Protein AF-A0A7Y5G4G0-F1 (afdb_monomer)

Sequence (96 aa):
MKKTLLGIAAIAVIIFAGFLLLPQQGAVQSAVIPVSGMSCDNCADKITETLHELDGVESAEVSFTKSEASVKFNPAVTNEAAIIGAIEKLGYQTTT

pLDDT: mean 83.68, std 20.18, range [42.66, 98.12]

Structure (mmCIF, N/CA/C/O backbone):
data_AF-A0A7Y5G4G0-F1
#
_entry.id   AF-A0A7Y5G4G0-F1
#
loop_
_atom_site.group_PDB
_atom_site.id
_atom_site.type_symbol
_atom_site.label_atom_id
_atom_site.label_alt_id
_atom_site.label_comp_id
_atom_site.label_asym_id
_atom_site.label_entity_id
_atom_site.label_seq_id
_atom_site.pdbx_PDB_ins_code
_atom_site.Cartn_x
_atom_site.Cartn_y
_atom_site.Cartn_z
_atom_site.occupancy
_atom_site.B_iso_or_equiv
_atom_site.auth_seq_id
_atom_site.auth_comp_id
_atom_site.auth_asym_id
_atom_site.auth_atom_id
_atom_site.pdbx_PDB_model_num
ATOM 1 N N . MET A 1 1 ? 56.887 27.777 8.838 1.00 51.91 1 MET A N 1
ATOM 2 C CA . MET A 1 1 ? 55.696 28.486 8.311 1.00 51.91 1 MET A CA 1
ATOM 3 C C . MET A 1 1 ? 55.284 27.784 7.017 1.00 51.91 1 MET A C 1
ATOM 5 O O . MET A 1 1 ? 56.192 27.519 6.246 1.00 51.91 1 MET A O 1
ATOM 9 N N . LYS A 1 2 ? 53.997 27.449 6.794 1.00 48.97 2 LYS A N 1
ATOM 10 C CA . LYS A 1 2 ? 53.431 26.601 5.696 1.00 48.97 2 LYS A CA 1
ATOM 11 C C . LYS A 1 2 ? 53.148 25.106 6.010 1.00 48.97 2 LYS A C 1
ATOM 13 O O . LYS A 1 2 ? 53.316 24.266 5.137 1.00 48.97 2 LYS A O 1
ATOM 18 N N . LYS A 1 3 ? 52.693 24.744 7.222 1.00 50.03 3 LYS A N 1
ATOM 19 C CA . LYS A 1 3 ? 52.239 23.362 7.545 1.00 50.03 3 LYS A CA 1
ATOM 20 C C . LYS A 1 3 ? 50.746 23.216 7.908 1.00 50.03 3 LYS A C 1
ATOM 22 O O . LYS A 1 3 ? 50.337 22.138 8.305 1.00 50.03 3 LYS A O 1
ATOM 27 N N . THR A 1 4 ? 49.918 24.247 7.724 1.00 50.09 4 THR A N 1
ATOM 28 C CA . THR A 1 4 ? 48.519 24.227 8.220 1.00 50.09 4 THR A CA 1
ATOM 29 C C . THR A 1 4 ? 47.451 24.325 7.120 1.00 50.09 4 THR A C 1
ATOM 31 O O . THR A 1 4 ? 46.274 24.173 7.408 1.00 50.09 4 THR A O 1
ATOM 34 N N . LEU A 1 5 ? 47.818 24.533 5.849 1.00 51.06 5 LEU A N 1
ATOM 35 C CA . LEU A 1 5 ? 46.825 24.791 4.790 1.00 51.06 5 LEU A CA 1
ATOM 36 C C . LEU A 1 5 ? 46.362 23.547 4.009 1.00 51.06 5 LEU A C 1
ATOM 38 O O . LEU A 1 5 ? 45.334 23.604 3.347 1.00 51.06 5 LEU A O 1
ATOM 42 N N . LEU A 1 6 ? 47.083 22.421 4.085 1.00 50.44 6 LEU A N 1
ATOM 43 C CA . LEU A 1 6 ? 46.786 21.240 3.256 1.00 50.44 6 LEU A CA 1
ATOM 44 C C . LEU A 1 6 ? 45.754 20.279 3.888 1.00 50.44 6 LEU A C 1
ATOM 46 O O . LEU A 1 6 ? 45.175 19.462 3.184 1.00 50.44 6 LEU A O 1
ATOM 50 N N . GLY A 1 7 ? 45.475 20.392 5.195 1.00 42.66 7 GLY A N 1
ATOM 51 C CA . GLY A 1 7 ? 44.522 19.514 5.898 1.00 42.66 7 GLY A CA 1
ATOM 52 C C . GLY A 1 7 ? 43.047 19.913 5.758 1.00 42.66 7 GLY A C 1
ATOM 53 O O . GLY A 1 7 ? 42.170 19.060 5.792 1.00 42.66 7 GLY A O 1
ATOM 54 N N . ILE A 1 8 ? 42.762 21.200 5.551 1.00 51.12 8 ILE A N 1
ATOM 55 C CA . ILE A 1 8 ? 41.389 21.735 5.467 1.00 51.12 8 ILE A CA 1
ATOM 56 C C . ILE A 1 8 ? 40.737 21.475 4.102 1.00 51.12 8 ILE A C 1
ATOM 58 O O . ILE A 1 8 ? 39.531 21.252 4.032 1.00 51.12 8 ILE A O 1
ATOM 62 N N . ALA A 1 9 ? 41.528 21.424 3.024 1.00 48.09 9 ALA A N 1
ATOM 63 C CA . ALA A 1 9 ? 41.016 21.129 1.684 1.00 48.09 9 ALA A CA 1
ATOM 64 C C . ALA A 1 9 ? 40.545 19.669 1.540 1.00 48.09 9 ALA A C 1
ATOM 66 O O . ALA A 1 9 ? 39.532 19.416 0.896 1.00 48.09 9 ALA A O 1
ATOM 67 N N . ALA A 1 10 ? 41.224 18.709 2.180 1.00 51.25 10 ALA A N 1
ATOM 68 C CA . ALA A 1 10 ? 40.846 17.295 2.107 1.00 51.25 10 ALA A CA 1
ATOM 69 C C . ALA A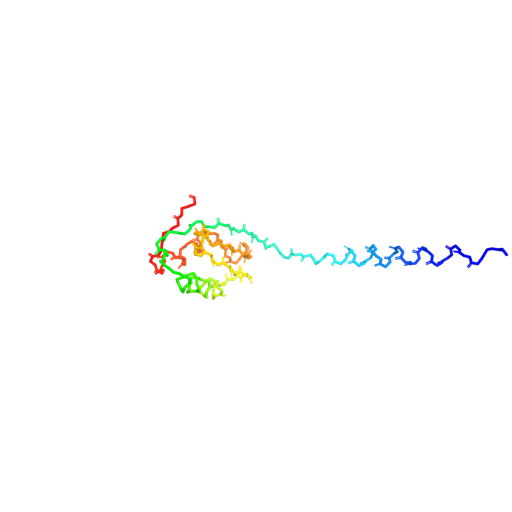 1 10 ? 39.539 16.984 2.864 1.00 51.25 10 ALA A C 1
ATOM 71 O O . ALA A 1 10 ? 38.749 16.159 2.416 1.00 51.25 10 ALA A O 1
ATOM 72 N N . ILE A 1 11 ? 39.275 17.678 3.978 1.00 53.16 11 ILE A N 1
ATOM 73 C CA . ILE A 1 11 ? 38.064 17.467 4.790 1.00 53.16 11 ILE A CA 1
ATOM 74 C C . ILE A 1 11 ? 36.819 18.016 4.074 1.00 53.16 11 ILE A C 1
ATOM 76 O O . ILE A 1 11 ? 35.769 17.377 4.098 1.00 53.16 11 ILE A O 1
ATOM 80 N N . ALA A 1 12 ? 36.939 19.141 3.358 1.00 49.66 12 ALA A N 1
ATOM 81 C CA . ALA A 1 12 ? 35.840 19.689 2.560 1.00 49.66 12 ALA A CA 1
ATOM 82 C C . ALA A 1 12 ? 35.452 18.775 1.381 1.00 49.66 12 ALA A C 1
ATOM 84 O O . ALA A 1 12 ? 34.268 18.631 1.084 1.00 49.66 12 ALA A O 1
ATOM 85 N N . VAL A 1 13 ? 36.423 18.101 0.752 1.00 50.16 13 VAL A N 1
ATOM 86 C CA . VAL A 1 13 ? 36.158 17.169 -0.358 1.00 50.16 13 VAL A CA 1
ATOM 87 C C . VAL A 1 13 ? 35.440 15.909 0.123 1.00 50.16 13 VAL A C 1
ATOM 89 O O . VAL A 1 13 ? 34.588 15.414 -0.597 1.00 50.16 13 VAL A O 1
ATOM 92 N N . ILE A 1 14 ? 35.696 15.414 1.337 1.00 52.81 14 ILE A N 1
ATOM 93 C CA . ILE A 1 14 ? 35.005 14.220 1.859 1.00 52.81 14 ILE A CA 1
ATOM 94 C C . ILE A 1 14 ? 33.535 14.527 2.188 1.00 52.81 14 ILE A C 1
ATOM 96 O O . ILE A 1 14 ? 32.662 13.702 1.922 1.00 52.81 14 ILE A O 1
ATOM 100 N N . ILE A 1 15 ? 33.238 15.733 2.682 1.00 54.06 15 ILE A N 1
ATOM 101 C CA . ILE A 1 15 ? 31.860 16.156 2.981 1.00 54.06 15 ILE A CA 1
ATOM 102 C C . ILE A 1 15 ? 31.082 16.454 1.683 1.00 54.06 15 ILE A C 1
ATOM 104 O O . ILE A 1 15 ? 29.893 16.157 1.602 1.00 54.06 15 ILE A O 1
ATOM 108 N N . PHE A 1 16 ? 31.750 16.951 0.633 1.00 48.31 16 PHE A N 1
ATOM 109 C CA . PHE A 1 16 ? 31.124 17.201 -0.675 1.00 48.31 16 PHE A CA 1
ATOM 110 C C . PHE A 1 16 ? 31.041 15.946 -1.567 1.00 48.31 16 PHE A C 1
ATOM 112 O O . PHE A 1 16 ? 30.074 15.783 -2.304 1.00 48.31 16 PHE A O 1
ATOM 119 N N . ALA A 1 17 ? 32.005 15.023 -1.477 1.00 48.16 17 ALA A N 1
ATOM 120 C CA . ALA A 1 17 ? 32.002 13.747 -2.199 1.00 48.16 17 ALA A CA 1
ATOM 121 C C . ALA A 1 17 ? 31.018 12.735 -1.590 1.00 48.16 17 ALA A C 1
ATOM 123 O O . ALA A 1 17 ? 30.409 11.965 -2.328 1.00 48.16 17 ALA A O 1
ATOM 124 N N . GLY A 1 18 ? 30.797 12.778 -0.269 1.00 45.97 18 GLY A N 1
ATOM 125 C CA . GLY A 1 18 ? 29.731 12.013 0.387 1.00 45.97 18 GLY A CA 1
ATOM 126 C C . GLY A 1 18 ? 28.324 12.457 -0.033 1.00 45.97 18 GLY A C 1
ATOM 127 O O . GLY A 1 18 ? 27.415 11.638 -0.082 1.00 45.97 18 GLY A O 1
ATOM 128 N N . PHE A 1 19 ? 28.161 13.729 -0.415 1.00 51.16 19 PHE A N 1
ATOM 129 C CA . PHE A 1 19 ? 26.917 14.277 -0.969 1.00 51.16 19 PHE A CA 1
ATOM 130 C C . PHE A 1 19 ? 26.771 14.036 -2.487 1.00 51.16 19 PHE A C 1
ATOM 132 O O . PHE A 1 19 ? 25.688 14.188 -3.042 1.00 51.16 19 PHE A O 1
ATOM 139 N N . LEU A 1 20 ? 27.852 13.637 -3.167 1.00 52.38 20 LEU A N 1
ATOM 140 C CA . LEU A 1 20 ? 27.896 13.349 -4.610 1.00 52.38 20 LEU A CA 1
ATOM 141 C C . LEU A 1 20 ? 27.530 11.894 -4.949 1.00 52.38 20 LEU A C 1
ATOM 143 O O . LEU A 1 20 ? 27.353 11.563 -6.117 1.00 52.38 20 LEU A O 1
ATOM 147 N N . LEU A 1 21 ? 27.356 11.045 -3.933 1.00 53.16 21 LEU A N 1
ATOM 148 C CA . LEU A 1 21 ? 26.706 9.737 -4.034 1.00 53.16 21 LEU A CA 1
ATOM 149 C C . LEU A 1 21 ? 25.205 9.864 -3.754 1.00 53.16 21 LEU A C 1
ATOM 151 O O . LEU A 1 21 ? 24.638 9.077 -2.999 1.00 53.16 21 LEU A O 1
ATOM 155 N N . LEU A 1 22 ? 24.539 10.859 -4.348 1.00 54.22 22 LEU A N 1
ATOM 156 C CA . LEU A 1 22 ? 23.091 10.764 -4.478 1.00 54.22 22 LEU A CA 1
ATOM 157 C C . LEU A 1 22 ? 22.825 9.494 -5.292 1.00 54.22 22 LEU A C 1
ATOM 159 O O . LEU A 1 22 ? 23.288 9.421 -6.439 1.00 54.22 22 LEU A O 1
ATOM 163 N N . PRO A 1 23 ? 22.147 8.475 -4.726 1.00 54.50 23 PRO A N 1
ATOM 164 C CA . PRO A 1 23 ? 21.730 7.347 -5.529 1.00 54.50 23 PRO A CA 1
ATOM 165 C C . PRO A 1 23 ? 20.915 7.944 -6.671 1.00 54.50 23 PRO A C 1
ATOM 167 O O . PRO A 1 23 ? 20.042 8.783 -6.447 1.00 54.50 23 PRO A O 1
ATOM 170 N N . GLN A 1 24 ? 21.259 7.578 -7.903 1.00 55.19 24 GLN A N 1
ATOM 171 C CA . GLN A 1 24 ? 20.385 7.788 -9.047 1.00 55.19 24 GLN A CA 1
ATOM 172 C C . GLN A 1 24 ? 19.129 6.971 -8.739 1.00 55.19 24 GLN A C 1
ATOM 174 O O . GLN A 1 24 ? 19.071 5.779 -9.033 1.00 55.19 24 GLN A O 1
ATOM 179 N N . GLN A 1 25 ? 18.196 7.587 -8.011 1.00 55.06 25 GLN A N 1
ATOM 180 C CA . GLN A 1 25 ? 16.913 7.010 -7.658 1.00 55.06 25 GLN A CA 1
ATOM 181 C C . GLN A 1 25 ? 16.273 6.659 -8.996 1.00 55.06 25 GLN A C 1
ATOM 183 O O . GLN A 1 25 ? 15.972 7.549 -9.795 1.00 55.06 25 GLN A O 1
ATOM 188 N N . GLY A 1 26 ? 16.141 5.357 -9.277 1.00 65.56 26 GLY A N 1
ATOM 189 C CA . GLY A 1 26 ? 15.245 4.897 -10.333 1.00 65.56 26 GLY A CA 1
ATOM 190 C C . GLY A 1 26 ? 13.915 5.618 -10.148 1.00 65.56 26 GLY A C 1
ATOM 191 O O . GLY A 1 26 ? 13.585 5.971 -9.021 1.00 65.56 26 GLY A O 1
ATOM 192 N N . ALA A 1 27 ? 13.214 5.946 -11.233 1.00 79.19 27 ALA A N 1
ATOM 193 C CA . ALA A 1 27 ? 12.006 6.760 -11.148 1.00 79.19 27 ALA A CA 1
ATOM 194 C C . ALA A 1 27 ? 11.053 6.154 -10.103 1.00 79.19 27 ALA A C 1
ATOM 196 O O . ALA A 1 27 ? 10.450 5.120 -10.346 1.00 79.19 27 ALA A O 1
ATOM 197 N N . VAL A 1 28 ? 10.976 6.756 -8.922 1.00 89.62 28 VAL A N 1
ATOM 198 C CA . VAL A 1 28 ? 10.079 6.360 -7.842 1.00 89.62 28 VAL A CA 1
ATOM 199 C C . VAL A 1 28 ? 9.157 7.543 -7.666 1.00 89.62 28 VAL A C 1
ATOM 201 O O . VAL A 1 28 ? 9.601 8.666 -7.420 1.00 89.62 28 VAL A O 1
ATOM 204 N N . GLN A 1 29 ? 7.873 7.302 -7.875 1.00 95.12 29 GLN A N 1
ATOM 205 C CA . GLN A 1 29 ? 6.828 8.285 -7.648 1.00 95.12 29 GLN A CA 1
ATOM 206 C C . GLN A 1 29 ? 6.214 8.071 -6.274 1.00 95.12 29 GLN A C 1
ATOM 208 O O . GLN A 1 29 ? 6.310 6.991 -5.696 1.00 95.12 29 GLN A O 1
ATOM 213 N N . SER A 1 30 ? 5.618 9.128 -5.734 1.00 96.06 30 SER A N 1
ATOM 214 C CA . SER A 1 30 ? 4.885 9.088 -4.473 1.00 96.06 30 SER A CA 1
ATOM 215 C C . SER A 1 30 ? 3.456 9.544 -4.716 1.00 96.06 30 SER A C 1
ATOM 217 O O . SER A 1 30 ? 3.251 10.555 -5.386 1.00 96.06 30 SER A O 1
ATOM 219 N N . ALA A 1 31 ? 2.495 8.821 -4.156 1.00 96.50 31 ALA A N 1
ATOM 220 C CA . ALA A 1 31 ? 1.087 9.187 -4.166 1.00 96.50 31 ALA A CA 1
ATOM 221 C C . ALA A 1 31 ? 0.535 9.145 -2.739 1.00 96.50 31 ALA A C 1
ATOM 223 O O . ALA A 1 31 ? 0.944 8.308 -1.930 1.00 96.50 31 ALA A O 1
ATOM 224 N N . VAL A 1 32 ? -0.389 10.058 -2.447 1.00 97.69 32 VAL A N 1
ATOM 225 C CA . VAL A 1 32 ? -1.189 10.053 -1.221 1.00 97.69 32 VAL A CA 1
ATOM 226 C C . VAL A 1 32 ? -2.639 9.906 -1.645 1.00 97.69 32 VAL A C 1
ATOM 228 O O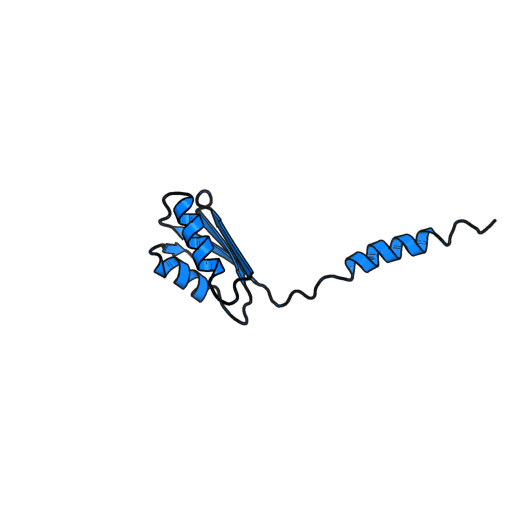 . VAL A 1 32 ? -3.169 10.769 -2.338 1.00 97.69 32 VAL A O 1
ATOM 231 N N . ILE A 1 33 ? -3.254 8.798 -1.252 1.00 97.88 33 ILE A N 1
ATOM 232 C CA . ILE A 1 33 ? -4.592 8.404 -1.680 1.00 97.88 33 ILE A CA 1
ATOM 233 C C . ILE A 1 33 ? -5.512 8.477 -0.460 1.00 97.88 33 ILE A C 1
ATOM 235 O O . ILE A 1 33 ? -5.311 7.711 0.485 1.00 97.88 33 ILE A O 1
ATOM 239 N N . PRO A 1 34 ? -6.518 9.363 -0.437 1.00 97.81 34 PRO A N 1
ATOM 240 C CA . PRO A 1 34 ? -7.533 9.368 0.611 1.00 97.81 34 PRO A CA 1
ATOM 241 C C . PRO A 1 34 ? -8.332 8.062 0.592 1.00 97.81 34 PRO A C 1
ATOM 243 O O . PRO A 1 34 ? -8.813 7.652 -0.465 1.00 97.81 34 PRO A O 1
ATOM 246 N N . VAL A 1 35 ? -8.512 7.428 1.752 1.00 97.38 35 VAL A N 1
ATOM 247 C CA . VAL A 1 35 ? -9.212 6.143 1.897 1.00 97.38 35 VAL A CA 1
ATOM 248 C C . VAL A 1 35 ? -10.356 6.267 2.899 1.00 97.38 35 VAL A C 1
ATOM 250 O O . VAL A 1 35 ? -10.169 6.644 4.054 1.00 97.38 35 VAL A O 1
ATOM 253 N N . SER A 1 36 ? -11.551 5.886 2.463 1.00 96.12 36 SER A N 1
ATOM 254 C CA . SER A 1 36 ? -12.781 5.839 3.249 1.00 96.12 36 SER A CA 1
ATOM 255 C C . SER A 1 36 ? -13.212 4.400 3.538 1.00 96.12 36 SER A C 1
ATOM 257 O O . SER A 1 36 ? -12.937 3.473 2.774 1.00 96.12 36 SER A O 1
ATOM 259 N N . GLY A 1 37 ? -13.933 4.217 4.647 1.00 94.19 37 GLY A N 1
ATOM 260 C CA . GLY A 1 37 ? -14.475 2.918 5.065 1.00 94.19 37 GLY A CA 1
ATOM 261 C C . GLY A 1 37 ? -13.583 2.112 6.016 1.00 94.19 37 GLY A C 1
ATOM 262 O O . GLY A 1 37 ? -13.959 1.008 6.403 1.00 94.19 37 GLY A O 1
ATOM 263 N N . MET A 1 38 ? -12.431 2.646 6.434 1.00 95.62 38 MET A N 1
ATOM 264 C CA . MET A 1 38 ? -11.658 2.073 7.541 1.00 95.62 38 MET A CA 1
ATOM 265 C C . MET A 1 38 ? -12.366 2.325 8.878 1.00 95.62 38 MET A C 1
ATOM 267 O O . MET A 1 38 ? -12.905 3.408 9.101 1.00 95.62 38 MET A O 1
AT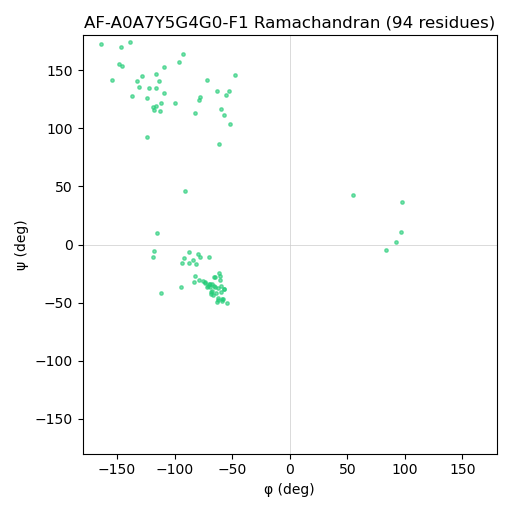OM 271 N N . SER A 1 39 ? -12.334 1.344 9.783 1.00 93.69 39 SER A N 1
ATOM 272 C CA . SER A 1 39 ? -12.929 1.461 11.126 1.00 93.69 39 SER A CA 1
ATOM 273 C C . SER A 1 39 ? -11.927 1.319 12.275 1.00 93.69 39 SER A C 1
ATOM 275 O O . SER A 1 39 ? -12.297 1.559 13.422 1.00 93.69 39 SER A O 1
ATOM 277 N N . CYS A 1 40 ? -10.692 0.890 11.999 1.00 92.56 40 CYS A N 1
ATOM 278 C CA . CYS A 1 40 ? -9.618 0.740 12.984 1.00 92.56 40 CYS A CA 1
ATOM 279 C C . CYS A 1 40 ? -8.242 0.610 12.308 1.00 92.5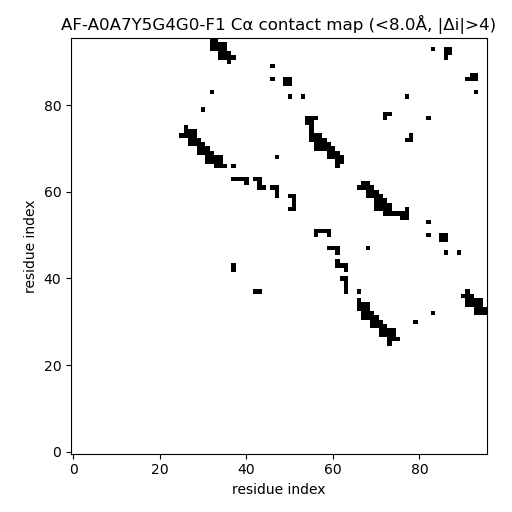6 40 CYS A C 1
ATOM 281 O O . CYS A 1 40 ? -8.159 0.428 11.091 1.00 92.56 40 CYS A O 1
ATOM 283 N N . ASP A 1 41 ? -7.173 0.630 13.110 1.00 94.12 41 ASP A N 1
ATOM 284 C CA . ASP A 1 41 ? -5.790 0.461 12.639 1.00 94.12 41 ASP A CA 1
ATOM 285 C C . ASP A 1 41 ? -5.558 -0.889 11.942 1.00 94.12 41 ASP A C 1
ATOM 287 O O . ASP A 1 41 ? -4.907 -0.932 10.907 1.00 94.12 41 ASP A O 1
ATOM 291 N N . ASN A 1 42 ? -6.201 -1.977 12.386 1.00 96.06 42 ASN A N 1
ATOM 292 C CA . ASN A 1 42 ? -6.107 -3.268 11.690 1.00 96.06 42 ASN A CA 1
ATOM 293 C C . ASN A 1 42 ? -6.630 -3.223 10.240 1.00 96.06 42 ASN A C 1
ATOM 295 O O . ASN A 1 42 ? -6.201 -4.023 9.410 1.00 96.06 42 ASN A O 1
ATOM 299 N N . CYS A 1 43 ? -7.568 -2.323 9.911 1.00 95.69 43 CYS A N 1
ATOM 300 C CA . CYS A 1 43 ? -7.961 -2.107 8.516 1.00 95.69 43 CYS A CA 1
ATOM 301 C C . CYS A 1 43 ? -6.829 -1.448 7.721 1.00 95.69 43 CYS A C 1
ATOM 303 O O . CYS A 1 43 ? -6.586 -1.842 6.583 1.00 95.69 43 CYS A O 1
ATOM 305 N N . ALA A 1 44 ? -6.135 -0.479 8.323 1.00 96.88 44 ALA A N 1
ATOM 306 C CA . ALA A 1 44 ? -4.984 0.176 7.713 1.00 96.88 44 ALA A CA 1
ATOM 307 C C . ALA A 1 44 ? -3.824 -0.813 7.496 1.00 96.88 44 ALA A C 1
ATOM 309 O O . ALA A 1 44 ? -3.247 -0.838 6.407 1.00 96.88 44 ALA A O 1
ATOM 310 N N . ASP A 1 45 ? -3.550 -1.690 8.465 1.00 97.62 45 ASP A N 1
ATOM 311 C CA . ASP A 1 45 ? -2.529 -2.740 8.341 1.00 97.62 45 ASP A CA 1
ATOM 312 C C . ASP A 1 45 ? -2.832 -3.670 7.161 1.00 97.62 45 ASP A C 1
ATOM 314 O O . ASP A 1 45 ? -1.978 -3.893 6.306 1.00 97.62 45 ASP A O 1
ATOM 318 N N . LYS A 1 46 ? -4.085 -4.129 7.038 1.00 97.62 46 LYS A N 1
ATOM 319 C CA . LYS A 1 46 ? -4.508 -5.004 5.935 1.00 97.62 46 LYS A CA 1
ATOM 320 C C . LYS A 1 46 ? -4.321 -4.355 4.559 1.00 97.62 46 LYS A C 1
ATOM 322 O O . LYS A 1 46 ? -3.919 -5.025 3.605 1.00 97.62 46 LYS A O 1
ATOM 327 N N . ILE A 1 47 ? -4.634 -3.063 4.437 1.00 97.94 47 ILE A N 1
ATOM 328 C CA . ILE A 1 47 ? -4.408 -2.321 3.190 1.00 97.94 47 ILE A CA 1
ATOM 329 C C . ILE A 1 47 ? -2.901 -2.201 2.929 1.00 97.94 47 ILE A C 1
ATOM 331 O O . ILE A 1 47 ? -2.466 -2.441 1.807 1.00 97.94 47 ILE A O 1
ATOM 335 N N . THR A 1 48 ? -2.106 -1.895 3.956 1.00 98.06 48 THR A N 1
ATOM 336 C CA . THR A 1 48 ? -0.642 -1.780 3.856 1.00 98.06 48 THR A CA 1
ATOM 337 C C . THR A 1 48 ? -0.004 -3.078 3.359 1.00 98.06 48 THR A C 1
ATOM 339 O O . THR A 1 48 ? 0.765 -3.048 2.400 1.00 98.06 48 THR A O 1
ATOM 342 N N . GLU A 1 49 ? -0.366 -4.221 3.949 1.00 97.81 49 GLU A N 1
ATOM 343 C CA . GLU A 1 49 ? 0.104 -5.548 3.528 1.00 97.81 49 GLU A CA 1
ATOM 344 C C . GLU A 1 49 ? -0.248 -5.827 2.062 1.00 97.81 49 GLU A C 1
ATOM 346 O O . GLU A 1 49 ? 0.621 -6.190 1.273 1.00 97.81 49 GLU A O 1
ATOM 351 N N . THR A 1 50 ? -1.495 -5.556 1.668 1.00 97.81 50 THR A N 1
ATOM 352 C CA . THR A 1 50 ? -1.952 -5.757 0.282 1.00 97.81 50 THR A CA 1
ATOM 353 C C . THR A 1 50 ? -1.180 -4.880 -0.710 1.00 97.81 50 THR A C 1
ATOM 355 O O . THR A 1 50 ? -0.880 -5.310 -1.821 1.00 97.81 50 THR A O 1
ATOM 358 N N . LEU A 1 51 ? -0.850 -3.643 -0.330 1.00 97.75 51 LEU A N 1
ATOM 359 C CA . LEU A 1 51 ? -0.079 -2.734 -1.178 1.00 97.75 51 LEU A CA 1
ATOM 360 C C . LEU A 1 51 ? 1.400 -3.122 -1.260 1.00 97.75 51 LEU A C 1
ATOM 362 O O . LEU A 1 51 ? 1.999 -2.941 -2.314 1.00 97.75 51 LEU A O 1
ATOM 366 N N . HIS A 1 52 ? 1.983 -3.681 -0.198 1.00 96.69 52 HIS A N 1
ATOM 367 C CA . HIS A 1 52 ? 3.346 -4.221 -0.233 1.00 96.69 52 HIS A CA 1
ATOM 368 C C . HIS A 1 52 ? 3.489 -5.442 -1.148 1.00 96.69 52 HIS A C 1
ATOM 370 O O . HIS A 1 52 ? 4.567 -5.670 -1.690 1.00 96.69 52 HIS A O 1
ATOM 376 N N . GLU A 1 53 ? 2.419 -6.214 -1.335 1.00 96.69 53 GLU A N 1
ATOM 377 C CA . GLU A 1 53 ? 2.392 -7.344 -2.27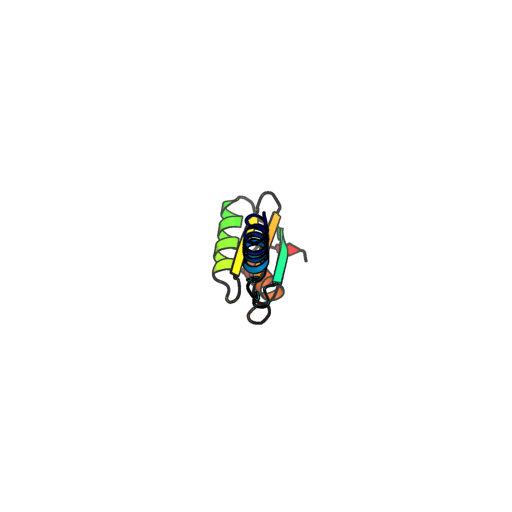1 1.00 96.69 53 GLU A CA 1
ATOM 378 C C . GLU A 1 53 ? 2.221 -6.912 -3.738 1.00 96.69 53 GLU A C 1
ATOM 380 O O . GLU A 1 53 ? 2.364 -7.736 -4.643 1.00 96.69 53 GLU A O 1
ATOM 385 N N . LEU A 1 54 ? 1.908 -5.638 -4.000 1.00 97.06 54 LEU A N 1
ATOM 386 C CA . LEU A 1 54 ? 1.696 -5.141 -5.353 1.00 97.06 54 LEU A CA 1
ATOM 387 C C . LEU A 1 54 ? 3.035 -4.889 -6.059 1.00 97.06 54 LEU A C 1
ATOM 389 O O . LEU A 1 54 ? 3.858 -4.088 -5.613 1.00 97.06 54 LEU A O 1
ATOM 393 N N . ASP A 1 55 ? 3.218 -5.521 -7.219 1.00 96.44 55 ASP A N 1
ATOM 394 C CA . ASP A 1 55 ? 4.418 -5.343 -8.034 1.00 96.44 55 ASP A CA 1
ATOM 395 C C . ASP A 1 55 ? 4.697 -3.864 -8.326 1.00 96.44 55 ASP A C 1
ATOM 397 O O . ASP A 1 55 ? 3.827 -3.098 -8.748 1.00 96.44 55 ASP A O 1
ATOM 401 N N . GLY A 1 56 ? 5.951 -3.464 -8.125 1.00 95.19 56 GLY A N 1
ATOM 402 C CA . GLY A 1 56 ? 6.394 -2.093 -8.346 1.00 95.19 56 GLY A CA 1
ATOM 403 C C . GLY A 1 56 ? 6.134 -1.139 -7.183 1.00 95.19 56 GLY A C 1
ATOM 404 O O . GLY A 1 56 ? 6.602 -0.005 -7.269 1.00 95.19 56 GLY A O 1
ATOM 405 N N . VAL A 1 57 ? 5.459 -1.554 -6.107 1.00 97.00 57 VAL A N 1
ATOM 406 C CA . VAL A 1 57 ? 5.418 -0.785 -4.855 1.00 97.00 57 VAL A CA 1
ATOM 407 C C . VAL A 1 57 ? 6.723 -0.998 -4.088 1.00 97.00 57 VAL A C 1
ATOM 409 O O . VAL A 1 57 ? 7.147 -2.122 -3.847 1.00 97.00 57 VAL A O 1
ATOM 412 N N . GLU A 1 58 ? 7.381 0.099 -3.722 1.00 96.19 58 GLU A N 1
ATOM 413 C CA . GLU A 1 58 ? 8.617 0.084 -2.930 1.00 96.19 58 GLU A CA 1
ATOM 414 C C . GLU A 1 58 ? 8.326 0.244 -1.434 1.00 96.19 58 GLU A C 1
ATOM 416 O O . GLU A 1 58 ? 8.983 -0.369 -0.596 1.00 96.19 58 GLU A O 1
ATOM 421 N N . SER A 1 59 ? 7.332 1.065 -1.092 1.00 96.88 59 SER A N 1
ATOM 422 C CA . SER A 1 59 ? 6.869 1.235 0.286 1.00 96.88 59 SER A CA 1
ATOM 423 C C . SER A 1 59 ? 5.420 1.697 0.313 1.00 96.88 59 SER A C 1
ATOM 425 O O . SER A 1 59 ? 5.053 2.572 -0.477 1.00 96.88 59 SER A O 1
ATOM 427 N N . ALA A 1 60 ? 4.634 1.201 1.261 1.00 97.50 60 ALA A N 1
ATOM 428 C CA . ALA A 1 60 ? 3.295 1.691 1.546 1.00 97.50 60 ALA A CA 1
ATOM 429 C C . ALA A 1 60 ? 3.121 1.908 3.053 1.00 97.50 60 ALA A C 1
ATOM 431 O O . ALA A 1 60 ? 3.587 1.120 3.870 1.00 97.50 60 ALA A O 1
ATOM 432 N N . GLU A 1 61 ? 2.430 2.980 3.420 1.00 97.62 61 GLU A N 1
ATOM 433 C CA . GLU A 1 61 ? 2.005 3.250 4.790 1.00 97.62 61 GLU A CA 1
ATOM 434 C C . GLU A 1 61 ? 0.565 3.748 4.760 1.00 97.62 61 GLU A C 1
ATOM 436 O O . GLU A 1 61 ? 0.241 4.691 4.035 1.00 97.62 61 GLU A O 1
ATOM 441 N N . VAL A 1 62 ? -0.310 3.137 5.553 1.00 97.81 62 VAL A N 1
ATOM 442 C CA . VAL A 1 62 ? -1.713 3.546 5.650 1.00 97.81 62 VAL A CA 1
ATOM 443 C C . VAL A 1 62 ? -1.993 4.029 7.060 1.00 97.81 62 VAL A C 1
ATOM 445 O O . VAL A 1 62 ? -1.594 3.404 8.040 1.00 97.81 62 VAL A O 1
ATOM 448 N N . SER A 1 63 ? -2.688 5.158 7.177 1.00 96.19 63 SER A N 1
ATOM 449 C CA . SER A 1 63 ? -3.045 5.738 8.467 1.00 96.19 63 SER A CA 1
ATOM 450 C C . SER A 1 63 ? -4.555 5.813 8.617 1.00 96.19 63 SER A C 1
ATOM 452 O O . SER A 1 63 ? -5.221 6.553 7.891 1.00 96.19 63 SER A O 1
ATOM 454 N N . PHE A 1 64 ? -5.096 5.113 9.617 1.00 95.00 64 PHE A N 1
ATOM 455 C CA . PHE A 1 64 ? -6.501 5.251 9.999 1.00 95.00 64 PHE A CA 1
ATOM 456 C C . PHE A 1 64 ? -6.807 6.679 10.478 1.00 95.00 64 PHE A C 1
ATOM 458 O O . PHE A 1 64 ? -7.732 7.315 9.975 1.00 95.00 64 PHE A O 1
ATOM 465 N N . THR A 1 65 ? -5.967 7.229 11.363 1.00 95.50 65 THR A N 1
ATOM 466 C CA . THR A 1 65 ? -6.120 8.588 11.914 1.00 95.50 65 THR A CA 1
ATOM 467 C C . THR A 1 65 ? -6.160 9.673 10.840 1.00 95.50 65 THR A C 1
ATOM 469 O O . THR A 1 65 ? -6.912 10.636 10.979 1.00 95.50 65 THR A O 1
ATOM 472 N N . LYS A 1 66 ? -5.359 9.538 9.775 1.00 96.00 66 LYS A N 1
ATOM 473 C CA . LYS A 1 66 ? -5.352 10.492 8.654 1.00 96.00 66 LYS A CA 1
ATOM 474 C C . LYS A 1 66 ? -6.308 10.117 7.520 1.00 96.00 66 LYS A C 1
ATOM 476 O O . LYS A 1 66 ? -6.555 10.947 6.657 1.00 96.00 66 LYS A O 1
ATOM 481 N N . SER A 1 67 ? -6.853 8.900 7.533 1.00 96.31 67 SER A N 1
ATOM 482 C CA . SER A 1 67 ? -7.715 8.367 6.470 1.00 96.31 67 SER A CA 1
ATOM 483 C C . SER A 1 67 ? -7.059 8.428 5.083 1.00 96.31 67 SER A C 1
ATOM 485 O O . SER A 1 67 ? -7.692 8.796 4.097 1.00 96.31 67 SER A O 1
ATOM 487 N N . GLU A 1 68 ? -5.775 8.074 4.999 1.00 97.12 68 GLU A N 1
ATOM 488 C CA . GLU A 1 68 ? -4.999 8.124 3.754 1.00 97.12 68 GLU A CA 1
ATOM 489 C C . GLU A 1 68 ? -3.967 6.990 3.667 1.00 97.12 68 GLU A C 1
ATOM 491 O O . GLU A 1 68 ? -3.481 6.488 4.686 1.00 97.12 68 GLU A O 1
ATOM 496 N N . ALA A 1 69 ? -3.619 6.618 2.437 1.00 97.81 69 ALA A N 1
ATOM 497 C CA . ALA A 1 69 ? -2.538 5.707 2.088 1.00 97.81 69 ALA A CA 1
ATOM 498 C C . ALA A 1 69 ? -1.420 6.483 1.378 1.00 97.81 69 ALA A C 1
ATOM 500 O O . ALA A 1 69 ? -1.649 7.095 0.337 1.00 97.81 69 ALA A O 1
ATOM 501 N N . SER A 1 70 ? -0.211 6.453 1.929 1.00 98.06 70 SER A N 1
ATOM 502 C CA . SER A 1 70 ? 1.000 7.005 1.317 1.00 98.06 70 SER A CA 1
ATOM 503 C C . SER A 1 70 ? 1.797 5.882 0.665 1.00 98.06 70 SER A C 1
ATOM 505 O O . SER A 1 70 ? 2.194 4.934 1.340 1.00 98.06 70 SER A O 1
ATOM 507 N N . VAL A 1 71 ? 2.047 5.977 -0.640 1.00 97.88 71 VAL A N 1
ATOM 508 C CA . VAL A 1 71 ? 2.680 4.898 -1.412 1.00 97.88 71 VAL A CA 1
ATOM 509 C C . VAL A 1 71 ? 3.821 5.447 -2.252 1.00 97.88 71 VAL A C 1
ATOM 511 O O . VAL A 1 71 ? 3.673 6.475 -2.911 1.00 97.88 71 VAL A O 1
ATOM 514 N N . LYS A 1 72 ? 4.952 4.739 -2.257 1.00 97.44 72 LYS A N 1
ATOM 515 C CA . LYS A 1 72 ? 6.053 4.939 -3.200 1.00 97.44 72 LYS A CA 1
ATOM 516 C C . LYS A 1 72 ? 6.110 3.776 -4.167 1.00 97.44 72 LYS A C 1
ATOM 518 O O . LYS A 1 72 ? 6.098 2.623 -3.739 1.00 97.44 72 LYS A O 1
ATOM 523 N N . PHE A 1 73 ? 6.176 4.073 -5.457 1.00 97.06 73 PHE A N 1
ATOM 524 C CA . PHE A 1 73 ? 6.119 3.049 -6.489 1.00 97.06 73 PHE A CA 1
ATOM 525 C C . PHE A 1 73 ? 6.928 3.415 -7.731 1.00 97.06 73 PHE A C 1
ATOM 527 O O . PHE A 1 73 ? 7.148 4.587 -8.041 1.00 97.06 73 PHE A O 1
ATOM 534 N N . ASN A 1 74 ? 7.345 2.396 -8.473 1.00 96.25 74 ASN A N 1
ATOM 535 C CA . ASN A 1 74 ? 7.979 2.535 -9.772 1.00 96.25 74 ASN A CA 1
ATOM 536 C C . ASN A 1 74 ? 6.899 2.712 -10.863 1.00 96.25 74 ASN A C 1
ATOM 538 O O . ASN A 1 74 ? 6.173 1.754 -11.155 1.00 96.25 74 ASN A O 1
ATOM 542 N N . PRO A 1 75 ? 6.810 3.885 -11.520 1.00 95.38 75 PRO A N 1
ATOM 543 C CA . PRO A 1 75 ? 5.795 4.178 -12.526 1.00 95.38 75 PRO A CA 1
ATOM 544 C C . PRO A 1 75 ? 5.982 3.387 -13.830 1.00 95.38 75 PRO A C 1
ATOM 546 O O . PRO A 1 75 ? 5.111 3.419 -14.695 1.00 95.38 75 PRO A O 1
ATOM 549 N N . ALA A 1 76 ? 7.117 2.700 -14.010 1.00 95.31 76 ALA A N 1
ATOM 550 C CA . ALA A 1 76 ? 7.327 1.792 -15.135 1.00 95.31 76 ALA A CA 1
ATOM 551 C C . ALA A 1 76 ? 6.689 0.408 -14.913 1.00 95.31 76 ALA A C 1
ATOM 553 O O . ALA A 1 76 ? 6.546 -0.347 -15.872 1.00 95.31 76 ALA A O 1
ATOM 554 N N . VAL A 1 77 ? 6.334 0.066 -13.667 1.00 96.00 77 VAL A N 1
ATOM 555 C CA . VAL A 1 77 ? 5.785 -1.248 -13.284 1.00 96.00 77 VAL A CA 1
ATOM 556 C C . VAL A 1 77 ? 4.322 -1.136 -12.863 1.00 96.00 77 VAL A C 1
ATOM 558 O O . VAL A 1 77 ? 3.506 -1.965 -13.255 1.00 96.00 77 VAL A O 1
ATOM 561 N N . THR A 1 78 ? 3.977 -0.095 -12.104 1.00 97.06 78 THR A N 1
ATOM 562 C CA . THR A 1 78 ? 2.617 0.140 -11.606 1.00 97.06 78 THR A CA 1
ATOM 563 C C . THR A 1 78 ? 2.242 1.618 -11.690 1.00 97.06 78 THR A C 1
ATOM 565 O O . THR A 1 78 ? 3.051 2.457 -12.080 1.00 97.06 78 THR A O 1
ATOM 568 N N . ASN A 1 79 ? 0.995 1.950 -11.377 1.00 96.50 79 ASN A N 1
ATOM 569 C CA . ASN A 1 79 ? 0.497 3.321 -11.375 1.00 96.50 79 ASN A CA 1
ATOM 570 C C . ASN A 1 79 ? -0.552 3.530 -10.277 1.00 96.50 79 ASN A C 1
ATOM 572 O O . ASN A 1 79 ? -1.035 2.579 -9.663 1.00 96.50 79 ASN A O 1
ATOM 576 N N . GLU A 1 80 ? -0.924 4.789 -10.057 1.00 96.81 80 GLU A N 1
ATOM 577 C CA . GLU A 1 80 ? -1.891 5.169 -9.026 1.00 96.81 80 GLU A CA 1
ATOM 578 C C . GLU A 1 80 ? -3.249 4.469 -9.195 1.00 96.81 80 GLU A C 1
ATOM 580 O O . GLU A 1 80 ? -3.817 3.998 -8.216 1.00 96.81 80 GLU A O 1
ATOM 585 N N . ALA A 1 81 ? -3.737 4.293 -10.428 1.00 97.19 81 ALA A N 1
ATOM 586 C CA . ALA A 1 81 ? -5.005 3.607 -10.682 1.00 97.19 81 ALA A CA 1
ATOM 587 C C . ALA A 1 81 ? -4.967 2.118 -10.287 1.00 97.19 81 ALA A C 1
ATOM 589 O O . ALA A 1 81 ? -5.953 1.586 -9.779 1.00 97.19 81 ALA A O 1
ATOM 590 N N . ALA A 1 82 ? -3.836 1.436 -10.488 1.00 97.69 82 ALA A N 1
ATOM 591 C CA . ALA A 1 82 ? -3.655 0.054 -10.047 1.00 97.69 82 ALA A CA 1
ATOM 592 C C . ALA A 1 82 ? -3.624 -0.053 -8.513 1.00 97.69 82 ALA A C 1
ATOM 594 O O . ALA A 1 82 ? -4.228 -0.969 -7.952 1.00 97.69 82 ALA A O 1
ATOM 595 N N . ILE A 1 83 ? -2.970 0.905 -7.849 1.00 98.06 83 ILE A N 1
ATOM 596 C CA . ILE A 1 83 ? -2.913 1.015 -6.385 1.00 98.06 83 ILE A CA 1
ATOM 597 C C . ILE A 1 83 ? -4.319 1.258 -5.816 1.00 98.06 83 ILE A C 1
ATOM 599 O O . ILE A 1 83 ? -4.758 0.520 -4.935 1.00 98.06 83 ILE A O 1
ATOM 603 N N . ILE A 1 84 ? -5.058 2.222 -6.370 1.00 98.12 84 ILE A N 1
ATOM 604 C CA . ILE A 1 84 ? -6.465 2.484 -6.032 1.00 98.12 84 ILE A CA 1
ATOM 605 C C . ILE A 1 84 ? -7.303 1.216 -6.206 1.00 98.12 84 ILE A C 1
ATOM 607 O O . ILE A 1 84 ? -7.984 0.789 -5.277 1.00 98.12 84 ILE A O 1
ATOM 611 N N . GLY A 1 85 ? -7.188 0.548 -7.355 1.00 97.88 85 GLY A N 1
ATOM 612 C CA . GLY A 1 85 ? -7.930 -0.680 -7.622 1.00 97.88 85 GLY A CA 1
ATOM 613 C C . GLY A 1 85 ? -7.616 -1.812 -6.636 1.00 97.88 85 GLY A C 1
ATOM 614 O O . GLY A 1 85 ? -8.486 -2.634 -6.356 1.00 97.88 85 GLY A O 1
ATOM 615 N N . ALA A 1 86 ? -6.399 -1.878 -6.087 1.00 97.88 86 ALA A N 1
ATOM 616 C CA . ALA A 1 86 ? -6.057 -2.831 -5.030 1.00 97.88 86 ALA A CA 1
ATOM 617 C C . ALA A 1 86 ? -6.776 -2.500 -3.710 1.00 97.88 86 ALA A C 1
ATOM 619 O O . ALA A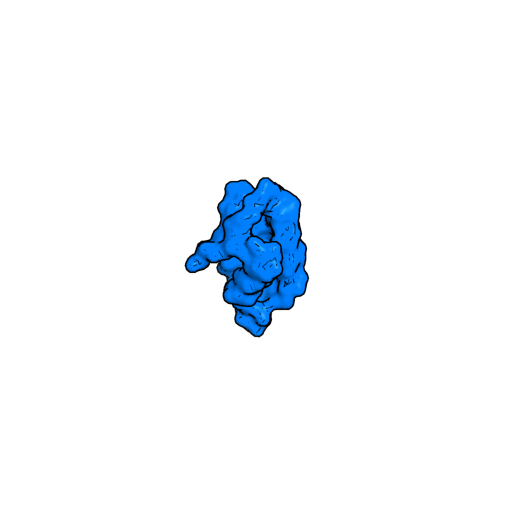 1 86 ? -7.334 -3.400 -3.081 1.00 97.88 86 ALA A O 1
ATOM 620 N N . ILE A 1 87 ? -6.834 -1.217 -3.336 1.00 97.75 87 ILE A N 1
ATOM 621 C CA . ILE A 1 87 ? -7.569 -0.733 -2.156 1.00 97.75 87 ILE A CA 1
ATOM 622 C C . ILE A 1 87 ? -9.073 -1.015 -2.308 1.00 97.75 87 ILE A C 1
ATOM 624 O O . ILE A 1 87 ? -9.706 -1.552 -1.396 1.00 97.75 87 ILE A O 1
ATOM 628 N N . GLU A 1 88 ? -9.644 -0.724 -3.476 1.00 97.12 88 GLU A N 1
ATOM 629 C CA . GLU A 1 88 ? -11.073 -0.916 -3.746 1.00 97.12 88 GLU A CA 1
ATOM 630 C C . GLU A 1 88 ? -11.484 -2.393 -3.765 1.00 97.12 88 GLU A C 1
ATOM 632 O O . GLU A 1 88 ? -12.561 -2.747 -3.278 1.00 97.12 88 GLU A O 1
ATOM 637 N N . LYS A 1 89 ? -10.613 -3.297 -4.235 1.00 97.56 89 LYS A N 1
ATOM 638 C CA . LYS A 1 89 ? -10.850 -4.754 -4.182 1.00 97.56 89 LYS A CA 1
ATOM 639 C C . LYS A 1 89 ? -10.990 -5.297 -2.759 1.00 97.56 89 LYS A C 1
ATOM 641 O O . LYS A 1 89 ? -11.620 -6.338 -2.576 1.00 97.56 89 LYS A O 1
ATOM 646 N N . LEU A 1 90 ? -10.432 -4.614 -1.758 1.00 95.62 90 LEU A N 1
ATOM 647 C CA . LEU A 1 90 ? -10.615 -4.959 -0.345 1.00 95.62 90 LEU A CA 1
ATOM 648 C C . LEU A 1 90 ? -11.957 -4.465 0.225 1.00 95.62 90 LEU A C 1
ATOM 650 O O . LEU A 1 90 ? -12.304 -4.839 1.346 1.00 95.62 90 LEU A O 1
ATOM 654 N N . GLY A 1 91 ? -12.712 -3.661 -0.533 1.00 96.62 91 GLY A N 1
ATOM 655 C CA . GLY A 1 91 ? -14.004 -3.096 -0.136 1.00 96.62 91 GLY A CA 1
ATOM 656 C C . GLY A 1 91 ? -13.939 -1.670 0.417 1.00 96.62 91 GLY A C 1
ATOM 657 O O . GLY A 1 91 ? -14.934 -1.190 0.961 1.00 96.62 91 GLY A O 1
ATOM 658 N N . TYR A 1 92 ? -12.796 -0.994 0.293 1.00 96.88 92 TYR A N 1
ATOM 659 C CA . TYR A 1 92 ? -12.637 0.405 0.694 1.00 96.88 92 TYR A CA 1
ATOM 660 C C . TYR A 1 92 ? -12.911 1.353 -0.476 1.00 96.88 92 TYR A C 1
ATOM 662 O O . TYR A 1 92 ? -12.950 0.942 -1.630 1.00 96.88 92 TYR A O 1
ATOM 670 N N . GLN A 1 93 ? 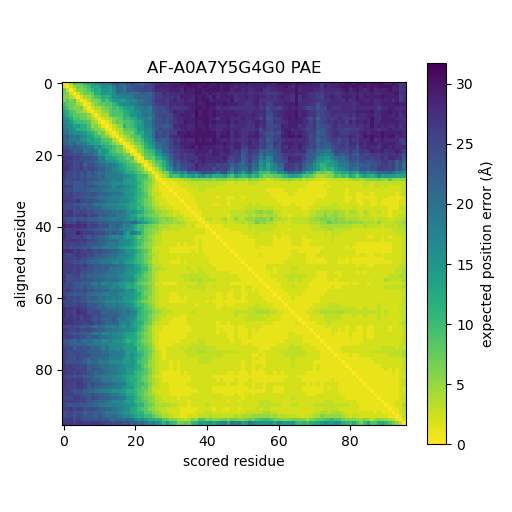-13.132 2.629 -0.178 1.00 96.31 93 GLN A N 1
ATOM 671 C CA . GLN A 1 93 ? -13.397 3.660 -1.186 1.00 96.31 93 GLN A CA 1
ATOM 672 C C . GLN A 1 93 ? -12.238 4.647 -1.208 1.00 96.31 93 GLN A C 1
ATOM 674 O O . GLN A 1 93 ? -11.738 5.014 -0.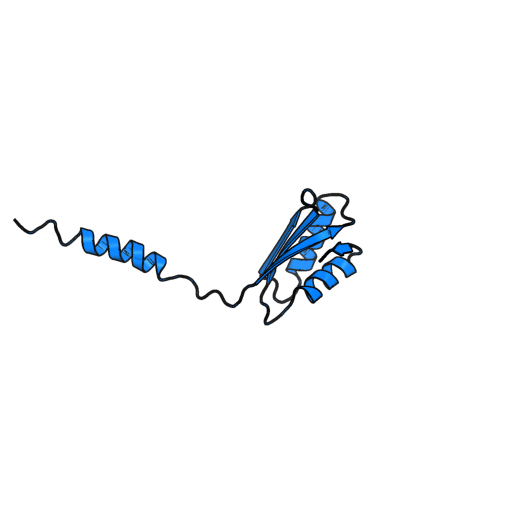146 1.00 96.31 93 GLN A O 1
ATOM 679 N N . THR A 1 94 ? -11.837 5.113 -2.385 1.00 95.12 94 THR A N 1
ATOM 680 C CA . THR A 1 94 ? -10.812 6.155 -2.520 1.00 95.12 94 THR A CA 1
ATOM 681 C C . THR A 1 94 ? -11.395 7.415 -3.141 1.00 95.12 94 THR A C 1
ATOM 683 O O . THR A 1 94 ? -12.293 7.331 -3.975 1.00 95.12 94 THR A O 1
ATOM 686 N N . THR A 1 95 ? -10.890 8.583 -2.743 1.00 83.00 95 THR A N 1
ATOM 687 C CA . THR A 1 95 ? -11.335 9.872 -3.305 1.00 83.00 95 THR A CA 1
ATOM 688 C C . THR A 1 95 ? -10.111 10.600 -3.846 1.00 83.00 95 THR A C 1
ATOM 690 O O . THR A 1 95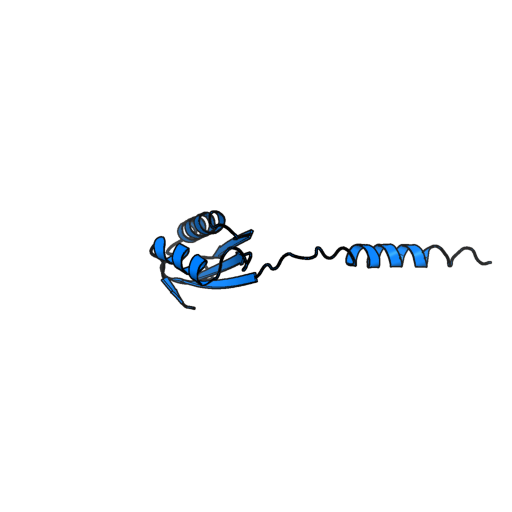 ? -9.416 11.263 -3.083 1.00 83.00 95 THR A O 1
ATOM 693 N N . THR A 1 96 ? -9.817 10.402 -5.132 1.00 62.09 96 THR A N 1
ATOM 694 C CA . THR A 1 96 ? -8.729 11.070 -5.869 1.00 62.09 96 THR A CA 1
ATOM 695 C C . THR A 1 96 ? -9.290 12.205 -6.714 1.00 62.09 96 THR A C 1
ATOM 697 O O . THR A 1 96 ? -10.370 12.006 -7.319 1.00 62.09 96 THR A O 1
#

Solvent-accessible surface area (backbone atoms only — not comparable to full-atom values): 5643 Å² total; per-residue (Å²): 140,91,88,75,73,74,66,61,61,57,56,53,48,54,60,54,52,63,63,68,65,62,74,83,70,66,73,64,47,75,50,77,43,38,45,44,83,70,88,44,60,72,49,21,50,53,50,24,56,57,44,57,72,36,72,40,42,78,46,52,49,43,37,53,93,75,32,31,35,42,37,32,28,27,67,93,68,32,51,71,70,59,54,49,52,56,47,40,73,76,72,37,46,74,67,129

Radius of gyration: 21.52 Å; Cα contacts (8 Å, |Δi|>4): 128; chains: 1; bounding box: 70×36×28 Å

Secondary structure (DSSP, 8-state):
---SSHHHHHHHHHHHHHSS------S-EEEEEEEE---SHHHHHHHHHHHHTSTTEEEEEEETTTTEEEEEE-TTT--HHHHHHHHHHTT-EE--

Foldseek 3Di:
DPPPDPVVVVVVCVVVVVVVPPPPPQDKDKDKWQKPDDDDVVLQVVLQVLQVPDPFWPHWGGDPVRNIIITIGRVVTDDPVVSQVSRVVVVMHIDD

Nearest PDB structures (foldseek):
  2l3m-assembly1_A  TM=9.337E-01  e=1.776E-06  Bacillus anthracis str. Ames
  6ff2-assembly1_B  TM=9.634E-01  e=3.812E-06  Staphylococcus aureus subsp. aureus NCTC 8325
  2qif-assembly1_A  TM=9.662E-01  e=6.341E-06  unclassified
  1osd-assembly2_B  TM=9.364E-01  e=1.055E-05  Cupriavidus metallidurans
  1oq6-assembly1_A  TM=8.539E-01  e=2.602E-06  Bacillus subtilis

Mean predicted aligned error: 10.97 Å